Protein AF-A0AAE1ESL0-F1 (afdb_monomer_lite)

Foldseek 3Di:
DVCPPVDPDDDDDLDDPDLVVLVVVLVVVVVVVCVVDPDDDDPLLSSVLCSVCVVVVVPPCPDPVVSVVVSVVSSCCCVVPHDPVVSVVVSVVSND

Radius of gyration: 15.63 Å; chains: 1; bounding box: 29×33×50 Å

Organism: Petrolisthes cinctipes (NCBI:txid88211)

InterPro domains:
  IPR004142 NDRG [PF03096] (1-95)
  IPR004142 NDRG [PTHR11034] (1-94)
  IPR029058 Alpha/Beta hydrolase fold [G3DSA:3.40.50.1820] (1-96)

Secondary structure (DSSP, 8-state):
---GGG-S----SS--S-HHHHHHHHHHHHHHHHHHS-----HHHHHHHHHHHHHHHHHS---HHHHHHHHHHHHHHHHHHS-HHHHHHHHHHHT-

Sequence (96 aa):
MAYPDRCMGLILIHCTSTTAGVMEHFKDKIISWKLSNVGMHPTAEQYLIFHKFGHRLIEQLDSAENKERLIKEYQDRLQSKINPKNLRKYVEAFLK

pLDDT: mean 74.14, std 15.4, range [35.97, 95.56]

Structure (mmCIF, N/CA/C/O backbone):
data_AF-A0AAE1ESL0-F1
#
_entry.id   AF-A0AAE1ESL0-F1
#
loop_
_atom_site.group_PDB
_atom_site.id
_atom_site.type_symbol
_atom_site.label_atom_id
_atom_site.label_alt_id
_atom_site.label_comp_id
_atom_site.label_asym_id
_atom_site.label_entity_id
_atom_site.label_seq_id
_atom_site.pdbx_PDB_ins_code
_atom_site.Cartn_x
_atom_site.Cartn_y
_atom_site.Cartn_z
_atom_site.occupancy
_atom_site.B_iso_or_equiv
_atom_site.auth_seq_id
_atom_site.auth_comp_id
_atom_site.auth_asym_id
_atom_site.auth_atom_id
_atom_site.pdbx_PDB_model_num
ATOM 1 N N . MET A 1 1 ? 13.155 2.715 -14.988 1.00 76.88 1 MET A N 1
ATOM 2 C CA . MET A 1 1 ? 11.987 2.336 -15.815 1.00 76.88 1 MET A CA 1
ATOM 3 C C . MET A 1 1 ? 12.404 1.204 -16.730 1.00 76.88 1 MET A C 1
ATOM 5 O O . MET A 1 1 ? 13.429 1.345 -17.376 1.00 76.88 1 MET A O 1
ATOM 9 N N . ALA A 1 2 ? 11.665 0.095 -16.759 1.00 89.62 2 ALA A N 1
ATOM 10 C CA . ALA A 1 2 ? 12.062 -1.080 -17.540 1.00 89.62 2 ALA A CA 1
ATOM 11 C C . ALA A 1 2 ? 11.734 -0.965 -19.042 1.00 89.62 2 ALA A C 1
ATOM 13 O O . ALA A 1 2 ? 12.439 -1.547 -19.856 1.00 89.62 2 ALA A O 1
ATOM 14 N N . TYR A 1 3 ? 10.690 -0.208 -19.410 1.00 92.25 3 TYR A N 1
ATOM 15 C CA . TYR A 1 3 ? 10.210 -0.090 -20.795 1.00 92.25 3 TYR A CA 1
ATOM 16 C C . TYR A 1 3 ? 9.740 1.343 -21.103 1.00 92.25 3 TYR A C 1
ATOM 18 O O . TYR A 1 3 ? 8.538 1.611 -21.043 1.00 92.25 3 TYR A O 1
ATOM 26 N N . PRO A 1 4 ? 10.662 2.279 -21.383 1.00 90.44 4 PRO A N 1
ATOM 27 C CA . PRO A 1 4 ? 10.323 3.687 -21.612 1.00 90.44 4 PRO A CA 1
ATOM 28 C C . PRO A 1 4 ? 9.404 3.891 -22.827 1.00 90.44 4 PRO A C 1
ATOM 30 O O . PRO A 1 4 ? 8.475 4.687 -22.752 1.00 90.44 4 PRO A O 1
ATOM 33 N N . ASP A 1 5 ? 9.558 3.093 -23.887 1.00 95.56 5 ASP A N 1
ATOM 34 C CA . ASP A 1 5 ? 8.787 3.253 -25.134 1.00 95.56 5 ASP A CA 1
ATOM 35 C C . ASP A 1 5 ? 7.310 2.847 -25.013 1.00 95.56 5 ASP A C 1
ATOM 37 O O . ASP A 1 5 ? 6.513 3.070 -25.921 1.00 95.56 5 ASP A O 1
ATOM 41 N N . ARG A 1 6 ? 6.922 2.224 -23.894 1.00 93.69 6 ARG A N 1
ATOM 42 C CA . ARG A 1 6 ? 5.546 1.763 -23.652 1.00 93.69 6 ARG A CA 1
ATOM 43 C C . ARG A 1 6 ? 4.706 2.755 -22.853 1.00 93.69 6 ARG A C 1
ATOM 45 O O . ARG A 1 6 ? 3.535 2.478 -22.605 1.00 93.69 6 ARG A O 1
ATOM 52 N N . CYS A 1 7 ? 5.281 3.871 -22.405 1.00 92.31 7 CYS A N 1
ATOM 53 C CA . CYS A 1 7 ? 4.594 4.816 -21.533 1.00 92.31 7 CYS A CA 1
ATOM 54 C C . CYS A 1 7 ? 4.799 6.255 -22.018 1.00 92.31 7 CYS A C 1
ATOM 56 O O . CYS A 1 7 ? 5.909 6.770 -21.984 1.00 92.31 7 CYS A O 1
ATOM 58 N N . MET A 1 8 ? 3.717 6.915 -22.445 1.00 94.00 8 MET A N 1
ATOM 59 C CA . MET A 1 8 ? 3.761 8.313 -22.904 1.00 94.00 8 MET A CA 1
ATOM 60 C C . MET A 1 8 ? 3.883 9.323 -21.755 1.00 94.00 8 MET A C 1
ATOM 62 O O . MET A 1 8 ? 4.352 10.439 -21.955 1.00 94.00 8 MET A O 1
ATOM 66 N N . GLY A 1 9 ? 3.437 8.954 -20.554 1.00 91.50 9 GLY A N 1
ATOM 67 C CA . GLY A 1 9 ? 3.444 9.827 -19.388 1.00 91.50 9 GLY A CA 1
ATOM 68 C C . GLY A 1 9 ? 2.858 9.139 -18.161 1.00 91.50 9 GLY A C 1
ATOM 69 O O . GLY A 1 9 ? 2.137 8.148 -18.273 1.00 91.50 9 GLY A O 1
ATOM 70 N N . LEU A 1 10 ? 3.182 9.663 -16.979 1.00 92.12 10 LEU A N 1
ATOM 71 C CA . LEU A 1 10 ? 2.753 9.125 -15.690 1.00 92.12 10 LEU A CA 1
ATOM 72 C C . LEU A 1 10 ? 2.243 10.260 -14.799 1.00 92.12 10 LEU A C 1
ATOM 74 O O . LEU A 1 10 ? 2.939 11.254 -14.607 1.00 92.12 10 LEU A O 1
ATOM 78 N N . ILE A 1 11 ? 1.061 10.082 -14.206 1.00 94.12 11 ILE A N 1
ATOM 79 C CA . ILE A 1 11 ? 0.580 10.925 -13.106 1.00 94.12 11 ILE A CA 1
ATOM 80 C C . ILE A 1 11 ? 0.824 10.151 -11.813 1.00 94.12 11 ILE A C 1
ATOM 82 O O . ILE A 1 11 ? 0.121 9.191 -11.502 1.00 94.12 11 ILE A O 1
ATOM 86 N N . LEU A 1 12 ? 1.863 10.548 -11.083 1.00 89.69 12 LEU A N 1
ATOM 87 C CA . LEU A 1 12 ? 2.307 9.866 -9.873 1.00 89.69 12 LEU A CA 1
ATOM 88 C C . LEU A 1 12 ? 1.727 10.558 -8.638 1.00 89.69 12 LEU A C 1
ATOM 90 O O . LEU A 1 12 ? 2.143 11.655 -8.273 1.00 89.69 12 LEU A O 1
ATOM 94 N N . ILE A 1 13 ? 0.774 9.905 -7.976 1.00 86.75 13 ILE A N 1
ATOM 95 C CA . ILE A 1 13 ? 0.149 10.410 -6.750 1.00 86.75 13 ILE A CA 1
ATOM 96 C C . ILE A 1 13 ? 0.794 9.713 -5.555 1.00 86.75 13 ILE A C 1
ATOM 98 O O . ILE A 1 13 ? 0.730 8.491 -5.449 1.00 86.75 13 ILE A O 1
ATOM 102 N N . HIS A 1 14 ? 1.396 10.490 -4.651 1.00 80.12 14 HIS A N 1
ATOM 103 C CA . HIS A 1 14 ? 2.054 9.981 -3.438 1.00 80.12 14 HIS A CA 1
ATOM 104 C C . HIS A 1 14 ? 3.146 8.928 -3.708 1.00 80.12 14 HIS A C 1
ATOM 106 O O . HIS A 1 14 ? 3.333 8.006 -2.921 1.00 80.12 14 HIS A O 1
ATOM 112 N N . CYS A 1 15 ? 3.872 9.056 -4.823 1.00 82.62 15 CYS A N 1
ATOM 113 C CA . CYS A 1 15 ? 4.999 8.178 -5.119 1.00 82.62 15 CYS A CA 1
ATOM 114 C C . CYS A 1 15 ? 6.179 8.497 -4.199 1.00 82.62 15 CYS A C 1
ATOM 116 O O . CYS A 1 15 ? 6.500 9.664 -3.976 1.00 82.62 15 CYS A O 1
ATOM 118 N N . THR A 1 16 ? 6.854 7.460 -3.712 1.00 75.81 16 THR A N 1
ATOM 119 C CA . THR A 1 16 ? 8.086 7.607 -2.937 1.00 75.81 16 THR A CA 1
ATOM 120 C C . THR A 1 16 ? 9.239 6.959 -3.685 1.00 75.81 16 THR A C 1
ATOM 122 O O . THR A 1 16 ? 9.111 5.840 -4.174 1.00 75.81 16 THR A O 1
ATOM 125 N N . SER A 1 17 ? 10.355 7.675 -3.812 1.00 71.69 17 SER A N 1
ATOM 126 C CA . SER A 1 17 ? 11.567 7.186 -4.480 1.00 71.69 17 SER A CA 1
ATOM 127 C C . SER A 1 17 ? 12.516 6.440 -3.535 1.00 71.69 17 SER A C 1
ATOM 129 O O . SER A 1 17 ? 13.432 5.771 -4.008 1.00 71.69 17 SER A O 1
ATOM 131 N N . THR A 1 18 ? 12.305 6.539 -2.217 1.00 69.12 18 THR A N 1
ATOM 132 C CA . THR A 1 18 ? 13.169 5.960 -1.180 1.00 69.12 18 THR A CA 1
ATOM 133 C C . THR A 1 18 ? 12.362 5.212 -0.112 1.00 69.12 18 THR A C 1
ATOM 135 O O . THR A 1 18 ? 11.603 5.797 0.658 1.00 69.12 18 THR A O 1
ATOM 138 N N . THR A 1 19 ? 12.556 3.894 -0.024 1.00 64.94 19 THR A N 1
ATOM 139 C CA . THR A 1 19 ? 11.861 3.028 0.949 1.00 64.94 19 THR A CA 1
ATOM 140 C C . THR A 1 19 ? 12.395 3.199 2.379 1.00 64.94 19 THR A C 1
ATOM 142 O O . THR A 1 19 ? 11.635 3.131 3.346 1.00 64.94 19 THR A O 1
ATOM 145 N N . ALA A 1 20 ? 13.699 3.474 2.523 1.00 59.97 20 ALA A N 1
ATOM 146 C CA . ALA A 1 20 ? 14.390 3.539 3.814 1.00 59.97 20 ALA A CA 1
ATOM 147 C C . ALA A 1 20 ? 13.840 4.638 4.744 1.00 59.97 20 ALA A C 1
ATOM 149 O O . ALA A 1 20 ? 13.503 4.349 5.891 1.00 59.97 20 ALA A O 1
ATOM 150 N N . GLY A 1 21 ? 13.658 5.863 4.236 1.00 64.62 21 GLY A N 1
ATOM 151 C CA . GLY A 1 21 ? 13.162 6.985 5.044 1.00 64.62 21 GLY A CA 1
ATOM 152 C C . GLY A 1 21 ? 11.719 6.791 5.521 1.00 64.62 21 GLY A C 1
ATOM 153 O O . GLY A 1 21 ? 11.388 7.105 6.660 1.00 64.62 21 GLY A O 1
ATOM 154 N N . VAL A 1 22 ? 10.852 6.196 4.693 1.00 65.88 22 VAL A N 1
ATOM 155 C CA . VAL A 1 22 ? 9.450 5.934 5.072 1.00 65.88 22 VAL A CA 1
ATOM 156 C C . VAL A 1 22 ? 9.359 4.918 6.204 1.00 65.88 22 VAL A C 1
ATOM 158 O O . VAL A 1 22 ? 8.537 5.076 7.104 1.00 65.88 22 VAL A O 1
ATOM 161 N N . MET A 1 23 ? 10.191 3.875 6.170 1.00 66.81 23 MET A N 1
ATOM 162 C CA . MET A 1 23 ? 10.185 2.827 7.189 1.00 66.81 23 MET A CA 1
ATOM 163 C C . MET A 1 23 ? 10.715 3.327 8.537 1.00 66.81 23 MET A C 1
ATOM 165 O O . MET A 1 23 ? 10.189 2.945 9.582 1.00 66.81 23 MET A O 1
ATOM 169 N N . GLU A 1 24 ? 11.727 4.192 8.524 1.00 68.12 24 GLU A N 1
ATOM 170 C CA . GLU A 1 24 ? 12.261 4.839 9.725 1.00 68.12 24 GLU A CA 1
ATOM 171 C C . GLU A 1 24 ? 11.225 5.789 10.346 1.00 68.12 24 GLU A C 1
ATOM 173 O O . GLU A 1 24 ? 10.810 5.586 11.487 1.00 68.12 24 GLU A O 1
ATOM 178 N N . HIS A 1 25 ? 10.654 6.700 9.548 1.00 68.00 25 HIS A N 1
ATOM 179 C CA . HIS A 1 25 ? 9.574 7.590 9.993 1.00 68.00 25 HIS A CA 1
ATOM 180 C C . HIS A 1 25 ? 8.335 6.843 10.500 1.00 68.00 25 HIS A C 1
ATOM 182 O O . HIS A 1 25 ? 7.670 7.291 11.438 1.00 68.00 25 HIS A O 1
ATOM 188 N N . PHE A 1 26 ? 8.008 5.707 9.880 1.00 69.06 26 PHE A N 1
ATOM 189 C CA . PHE A 1 26 ? 6.925 4.841 10.321 1.00 69.06 26 PHE A CA 1
ATOM 190 C C . PHE A 1 26 ? 7.201 4.237 11.695 1.00 69.06 26 PHE A C 1
ATOM 192 O O . PHE A 1 26 ? 6.328 4.296 12.561 1.00 69.06 26 PHE A O 1
ATOM 199 N N . LYS A 1 27 ? 8.395 3.668 11.909 1.00 68.38 27 LYS A N 1
ATOM 200 C CA . LYS A 1 27 ? 8.782 3.084 13.200 1.00 68.38 27 LYS A CA 1
ATOM 201 C C . LYS A 1 27 ? 8.713 4.130 14.306 1.00 68.38 27 LYS A C 1
ATOM 203 O O . LYS A 1 27 ? 8.042 3.881 15.304 1.00 68.38 27 LYS A O 1
ATOM 208 N N . ASP A 1 28 ? 9.296 5.305 14.091 1.00 67.62 28 ASP A N 1
ATOM 209 C CA . ASP A 1 28 ? 9.322 6.377 15.091 1.00 67.62 28 ASP A CA 1
ATOM 210 C C . ASP A 1 28 ? 7.911 6.842 15.471 1.0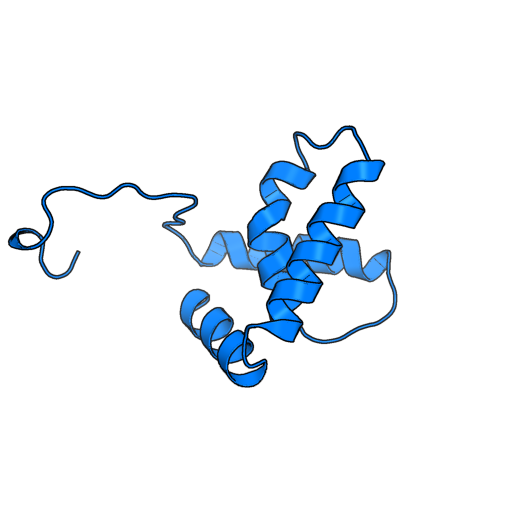0 67.62 28 ASP A C 1
ATOM 212 O O . ASP A 1 28 ? 7.562 6.937 16.652 1.00 67.62 28 ASP A O 1
ATOM 216 N N . LYS A 1 29 ? 7.045 7.073 14.475 1.00 67.19 29 LYS A N 1
ATOM 217 C CA . LYS A 1 29 ? 5.679 7.553 14.725 1.00 67.19 29 LYS A CA 1
ATOM 218 C C . LYS A 1 29 ? 4.750 6.477 15.264 1.00 67.19 29 LYS A C 1
ATOM 220 O O . LYS A 1 29 ? 3.905 6.790 16.098 1.00 67.19 29 LYS A O 1
ATOM 225 N N . ILE A 1 30 ? 4.907 5.219 14.854 1.00 64.75 30 ILE A N 1
ATOM 226 C CA . ILE A 1 30 ? 4.170 4.110 15.468 1.00 64.75 30 ILE A CA 1
ATOM 227 C C . ILE A 1 30 ? 4.587 3.906 16.911 1.00 64.75 30 ILE A C 1
ATOM 229 O O . ILE A 1 30 ? 3.715 3.660 17.733 1.00 64.75 30 ILE A O 1
ATOM 233 N N . ILE A 1 31 ? 5.877 3.982 17.235 1.00 60.97 31 ILE A N 1
ATOM 234 C CA . ILE A 1 31 ? 6.339 3.852 18.620 1.00 60.97 31 ILE A CA 1
ATOM 235 C C . ILE A 1 31 ? 5.726 4.971 19.469 1.00 60.97 31 ILE A C 1
ATOM 237 O O . ILE A 1 31 ? 5.146 4.687 20.514 1.00 60.97 31 ILE A O 1
ATOM 241 N N . SER A 1 32 ? 5.744 6.212 18.971 1.00 60.47 32 SER A N 1
ATOM 242 C CA . SER A 1 32 ? 5.080 7.350 19.617 1.00 60.47 32 SER A CA 1
ATOM 243 C C . SER A 1 32 ? 3.564 7.139 19.793 1.00 60.47 32 SER A C 1
ATOM 245 O O . SER A 1 32 ? 3.033 7.398 20.870 1.00 60.47 32 SER A O 1
ATOM 247 N N . TRP A 1 33 ? 2.870 6.599 18.785 1.00 58.75 33 TRP A N 1
ATOM 248 C CA . TRP A 1 33 ? 1.418 6.363 18.825 1.00 58.75 33 TRP A CA 1
ATOM 249 C C . TRP A 1 33 ? 1.011 5.131 19.655 1.00 58.75 33 TRP A C 1
ATOM 251 O O . TRP A 1 33 ? -0.042 5.112 20.289 1.00 58.75 33 TRP A O 1
ATOM 261 N N . LYS A 1 34 ? 1.854 4.093 19.704 1.00 55.56 34 LYS A N 1
ATOM 262 C CA . LYS A 1 34 ? 1.670 2.913 20.565 1.00 55.56 34 LYS A CA 1
ATOM 263 C C . LYS A 1 34 ? 1.931 3.219 22.034 1.00 55.56 34 LYS A C 1
ATOM 265 O O . LYS A 1 34 ? 1.302 2.593 22.880 1.00 55.56 34 LYS A O 1
ATOM 270 N N . LEU A 1 35 ? 2.814 4.174 22.342 1.00 51.91 35 LEU A N 1
ATOM 271 C CA . LEU A 1 35 ? 2.962 4.680 23.708 1.00 51.91 35 LEU A CA 1
ATOM 272 C C . LEU A 1 35 ? 1.667 5.339 24.212 1.00 51.91 35 LEU A C 1
ATOM 274 O O . LEU A 1 35 ? 1.400 5.282 25.408 1.00 51.91 35 LEU A O 1
ATOM 278 N N . SER A 1 36 ? 0.856 5.931 23.322 1.00 51.44 36 SER A N 1
ATOM 279 C CA . SER A 1 36 ? -0.415 6.561 23.698 1.00 51.44 36 SER A CA 1
ATOM 280 C C . SER A 1 36 ? -1.619 5.608 23.692 1.00 51.44 36 SER A C 1
ATOM 282 O O . SER A 1 36 ? -2.542 5.827 24.467 1.00 51.44 36 SER A O 1
ATOM 284 N N . ASN A 1 37 ? -1.619 4.545 22.874 1.00 40.47 37 ASN A N 1
ATOM 285 C CA . ASN A 1 37 ? -2.705 3.555 22.809 1.00 40.47 37 ASN A CA 1
ATOM 286 C C . ASN A 1 37 ? -2.176 2.120 22.993 1.00 40.47 37 ASN A C 1
ATOM 288 O O . ASN A 1 37 ? -1.645 1.502 22.065 1.00 40.47 37 ASN A O 1
ATOM 292 N N . VAL A 1 38 ? -2.374 1.560 24.189 1.00 35.97 38 VAL A N 1
ATOM 293 C CA . VAL A 1 38 ? -2.068 0.158 24.508 1.00 35.97 38 VAL A CA 1
ATOM 294 C C . VAL A 1 38 ? -3.114 -0.762 23.866 1.00 35.97 38 VAL A C 1
ATOM 296 O O . VAL A 1 38 ? -4.254 -0.821 24.315 1.00 35.97 38 VAL A O 1
ATOM 299 N N . GLY A 1 39 ? -2.703 -1.516 22.842 1.00 41.75 39 GLY A N 1
ATOM 300 C CA . GLY A 1 39 ? -3.427 -2.690 22.335 1.00 41.75 39 GLY A CA 1
ATOM 301 C C . GLY A 1 39 ? -3.839 -2.621 20.861 1.00 41.75 39 GLY A C 1
ATOM 302 O O . GLY A 1 39 ? -4.765 -1.904 20.517 1.00 41.75 39 GLY A O 1
ATOM 303 N N . MET A 1 40 ? -3.157 -3.401 20.005 1.00 36.53 40 MET A N 1
ATOM 304 C CA . MET A 1 40 ? -3.679 -4.161 18.841 1.00 36.53 40 MET A CA 1
ATOM 305 C C . MET A 1 40 ? -2.590 -4.424 17.775 1.00 36.53 40 MET A C 1
ATOM 307 O O . MET A 1 40 ? -1.847 -3.534 17.358 1.00 36.53 40 MET A O 1
ATOM 311 N N . HIS A 1 41 ? -2.533 -5.677 17.313 1.00 43.38 41 HIS A N 1
ATOM 312 C CA . HIS A 1 41 ? -1.989 -6.131 16.016 1.00 43.38 41 HIS A CA 1
ATOM 313 C C . HIS A 1 41 ? -3.026 -5.791 14.903 1.00 43.38 41 HIS A C 1
ATOM 315 O O . HIS A 1 41 ? -4.194 -5.692 15.278 1.00 43.38 41 HIS A O 1
ATOM 321 N N . PRO A 1 42 ? -2.727 -5.646 13.581 1.00 58.44 42 PRO A N 1
ATOM 322 C CA . PRO A 1 42 ? -1.531 -5.999 12.810 1.00 58.44 42 PRO A CA 1
ATOM 323 C C . PRO A 1 42 ? -0.795 -4.799 12.168 1.00 58.44 42 PRO A C 1
ATOM 325 O O . PRO A 1 42 ? -1.382 -3.820 11.712 1.00 58.44 42 PRO A O 1
ATOM 328 N N . THR A 1 43 ? 0.528 -4.916 12.062 1.00 71.25 43 THR A N 1
ATOM 329 C CA . THR A 1 43 ? 1.459 -3.876 11.578 1.00 71.25 43 THR A CA 1
ATOM 330 C C . THR A 1 43 ? 1.158 -3.326 10.177 1.00 71.25 43 THR A C 1
ATOM 332 O O . THR A 1 43 ? 1.447 -2.162 9.917 1.00 71.25 43 THR A O 1
ATOM 335 N N . ALA A 1 44 ? 0.558 -4.122 9.284 1.00 78.19 44 ALA A N 1
ATOM 336 C CA . ALA A 1 44 ? 0.279 -3.727 7.899 1.00 78.19 44 ALA A CA 1
ATOM 337 C C . ALA A 1 44 ? -0.866 -2.703 7.768 1.00 78.19 44 ALA A C 1
ATOM 339 O O . ALA A 1 44 ? -0.758 -1.752 6.999 1.00 78.19 44 ALA A O 1
ATOM 340 N N . GLU A 1 45 ? -1.951 -2.854 8.533 1.00 80.69 45 GLU A N 1
ATOM 341 C CA . GLU A 1 45 ? -3.056 -1.882 8.524 1.00 80.69 45 GLU A CA 1
ATOM 342 C C . GLU A 1 45 ? -2.607 -0.548 9.120 1.00 80.69 45 GLU A C 1
ATOM 344 O O . GLU A 1 45 ? -2.835 0.507 8.528 1.00 80.69 45 GLU A O 1
ATOM 349 N N . GLN A 1 46 ? -1.889 -0.600 10.246 1.00 77.62 46 GLN A N 1
ATOM 350 C CA . GLN A 1 46 ? -1.302 0.585 10.873 1.00 77.62 46 GLN A CA 1
ATOM 351 C C . GLN A 1 46 ? -0.329 1.293 9.920 1.00 77.62 46 GLN A C 1
ATOM 353 O O . GLN A 1 46 ? -0.365 2.519 9.813 1.00 77.62 46 GLN A O 1
ATOM 358 N N . TYR A 1 47 ? 0.473 0.529 9.169 1.00 80.56 47 TYR A N 1
ATOM 359 C CA . TYR A 1 47 ? 1.314 1.059 8.097 1.00 80.56 47 TYR A CA 1
ATOM 360 C C . TYR A 1 47 ? 0.523 1.803 7.039 1.00 80.56 47 TYR A C 1
ATOM 362 O O . TYR A 1 47 ? 0.860 2.934 6.715 1.00 80.56 47 TYR A O 1
ATOM 370 N N . LEU A 1 48 ? -0.556 1.225 6.526 1.00 85.12 48 LEU A N 1
ATOM 371 C CA . LEU A 1 48 ? -1.329 1.856 5.460 1.00 85.12 48 LEU A CA 1
ATOM 372 C C . LEU A 1 48 ? -2.093 3.096 5.925 1.00 85.12 48 LEU A C 1
ATOM 374 O O . LEU A 1 48 ? -2.233 4.042 5.151 1.00 85.12 48 LEU A O 1
ATOM 378 N N . ILE A 1 49 ? -2.579 3.111 7.168 1.00 83.31 49 ILE A N 1
ATOM 379 C CA . ILE A 1 49 ? -3.183 4.302 7.781 1.00 83.31 49 ILE A CA 1
ATOM 380 C C . ILE A 1 49 ? -2.122 5.399 7.891 1.00 83.31 49 ILE A C 1
ATOM 382 O O . ILE A 1 49 ? -2.341 6.521 7.434 1.00 83.31 49 ILE A O 1
ATOM 386 N N . PHE A 1 50 ? -0.949 5.062 8.427 1.00 78.50 50 PHE A N 1
ATOM 387 C CA . PHE A 1 50 ? 0.161 5.998 8.538 1.00 78.50 50 PHE A CA 1
ATOM 388 C C . PHE A 1 50 ? 0.636 6.504 7.170 1.00 78.50 50 PHE A C 1
ATOM 390 O O . PHE A 1 50 ? 0.792 7.700 6.977 1.00 78.50 50 PHE A O 1
ATOM 397 N N . HIS A 1 51 ? 0.804 5.629 6.188 1.00 82.31 51 HIS A N 1
ATOM 398 C CA . HIS A 1 51 ? 1.241 5.996 4.846 1.00 82.31 51 HIS A CA 1
ATOM 399 C C . HIS A 1 51 ? 0.230 6.917 4.146 1.00 82.31 51 HIS A C 1
ATOM 401 O O . HIS A 1 51 ? 0.607 7.880 3.484 1.00 82.31 51 HIS A O 1
ATOM 407 N N . LYS A 1 52 ? -1.075 6.653 4.299 1.00 83.12 52 LYS A N 1
ATOM 408 C CA . LYS A 1 52 ? -2.130 7.435 3.638 1.00 83.12 52 LYS A CA 1
ATOM 409 C C . LYS A 1 52 ? -2.386 8.786 4.296 1.00 83.12 52 LYS A C 1
ATOM 411 O O . LYS A 1 52 ? -2.687 9.753 3.599 1.00 83.12 52 LYS A O 1
ATOM 416 N N . PHE A 1 53 ? -2.329 8.842 5.624 1.00 78.62 53 PHE A N 1
ATOM 417 C CA . PHE A 1 53 ? -2.722 10.031 6.378 1.00 78.62 53 PHE A CA 1
ATOM 418 C C . PHE A 1 53 ? -1.545 10.734 7.042 1.00 78.62 53 PHE A C 1
ATOM 420 O O . PHE A 1 53 ? -1.581 11.950 7.164 1.00 78.62 53 PHE A O 1
ATOM 427 N N . GLY A 1 54 ? -0.502 10.010 7.442 1.00 67.94 54 GLY A N 1
ATOM 428 C CA . GLY A 1 54 ? 0.564 10.450 8.342 1.00 67.94 54 GLY A CA 1
ATOM 429 C C . GLY A 1 54 ? 1.231 11.764 7.959 1.00 67.94 54 GLY A C 1
ATOM 430 O O . GLY A 1 54 ? 1.441 12.573 8.847 1.00 67.94 54 GLY A O 1
ATOM 431 N N . HIS A 1 55 ? 1.472 12.041 6.676 1.00 60.59 55 HIS A N 1
ATOM 432 C CA . HIS A 1 55 ? 2.057 13.325 6.258 1.00 60.59 55 HIS A CA 1
ATOM 433 C C . HIS A 1 55 ? 1.074 14.506 6.378 1.00 60.59 55 HIS A C 1
ATOM 435 O O . HIS A 1 55 ? 1.460 15.601 6.761 1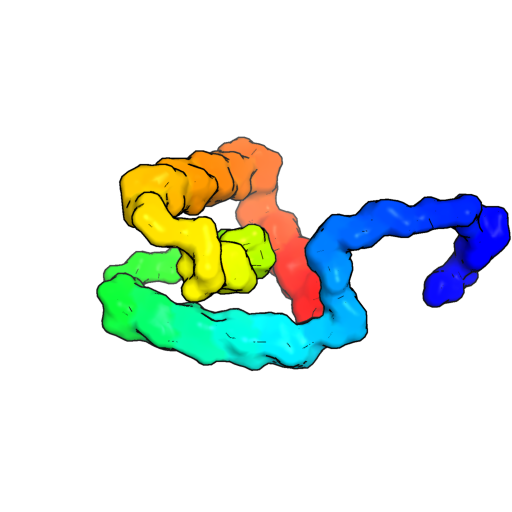.00 60.59 55 HIS A O 1
ATOM 441 N N . ARG A 1 56 ? -0.221 14.280 6.111 1.00 56.00 56 ARG A N 1
ATOM 442 C CA . ARG A 1 56 ? -1.279 15.309 6.189 1.00 56.00 56 ARG A CA 1
ATOM 443 C C . ARG A 1 56 ? -1.876 15.461 7.592 1.00 56.00 56 ARG A C 1
ATOM 445 O O . ARG A 1 56 ? -2.412 16.511 7.924 1.00 56.00 56 ARG A O 1
ATOM 452 N N . LEU A 1 57 ? -1.771 14.419 8.417 1.00 52.91 57 LEU A N 1
ATOM 453 C CA . LEU A 1 57 ? -2.249 14.370 9.800 1.00 52.91 57 LEU A CA 1
ATOM 454 C C . LEU A 1 57 ? -1.422 15.244 10.746 1.00 52.91 57 LEU A C 1
ATOM 456 O O . LEU A 1 57 ? -1.928 15.623 11.796 1.00 52.91 57 LEU A O 1
ATOM 460 N N . ILE A 1 58 ? -0.155 15.488 10.398 1.00 51.25 58 ILE A N 1
ATOM 461 C CA . ILE A 1 58 ? 0.790 16.287 11.188 1.00 51.25 58 ILE A CA 1
ATOM 462 C C . ILE A 1 58 ? 0.663 17.775 10.849 1.00 51.25 58 ILE A C 1
ATOM 464 O O . ILE A 1 58 ? 0.868 18.602 11.726 1.00 51.25 58 ILE A O 1
ATOM 468 N N . GLU A 1 59 ? 0.324 18.109 9.600 1.00 51.66 59 GLU A N 1
ATOM 469 C CA . GLU A 1 59 ? 0.400 19.490 9.108 1.00 51.66 59 GLU A CA 1
ATOM 470 C C . GLU A 1 59 ? -0.963 20.176 8.909 1.00 51.66 59 GLU A C 1
ATOM 472 O O . GLU A 1 59 ? -1.003 21.400 8.962 1.00 51.66 59 GLU A O 1
ATOM 477 N N . GLN A 1 60 ? -2.071 19.461 8.636 1.00 51.56 60 GLN A N 1
ATOM 478 C CA . GLN A 1 60 ? -3.285 20.111 8.089 1.00 51.56 60 GLN A CA 1
ATOM 479 C C . GLN A 1 60 ? -4.643 19.506 8.504 1.00 51.56 60 GLN A C 1
ATOM 481 O O . GLN A 1 60 ? -5.616 19.591 7.756 1.00 51.56 60 GLN A O 1
ATOM 486 N N . LEU A 1 61 ? -4.768 18.905 9.688 1.00 50.41 61 LEU A N 1
ATOM 487 C CA . LEU A 1 61 ? -6.072 18.437 10.189 1.00 50.41 61 LEU A CA 1
ATOM 488 C C . LEU A 1 61 ? -6.422 19.077 11.539 1.00 50.41 61 LEU A C 1
ATOM 490 O O . LEU A 1 61 ? -6.622 18.380 12.528 1.00 50.41 61 LEU A O 1
ATOM 494 N N . ASP A 1 62 ? -6.572 20.404 11.543 1.00 47.22 62 ASP A N 1
ATOM 495 C CA . ASP A 1 62 ? -7.077 21.227 12.663 1.00 47.22 62 ASP A CA 1
ATOM 496 C C . ASP A 1 62 ? -8.586 21.047 12.957 1.00 47.22 62 ASP A C 1
ATOM 498 O O . ASP A 1 62 ? -9.216 21.853 13.634 1.00 47.22 62 ASP A O 1
ATOM 502 N N . SER A 1 63 ? -9.206 19.964 12.482 1.00 55.41 63 SER A N 1
ATOM 503 C CA . SER A 1 63 ? -10.573 19.583 12.863 1.00 55.41 63 SER A CA 1
ATOM 504 C C . SER A 1 63 ? -10.600 18.118 13.294 1.00 55.41 63 SER A C 1
ATOM 506 O O . SER A 1 63 ? -10.799 17.199 12.497 1.00 55.41 63 SER A O 1
ATOM 508 N N . ALA A 1 64 ? -10.358 17.907 14.590 1.00 57.16 64 ALA A N 1
ATOM 509 C CA . ALA A 1 64 ? -10.252 16.596 15.232 1.00 57.16 64 ALA A CA 1
ATOM 510 C C . ALA A 1 64 ? -11.449 15.661 14.954 1.00 57.16 64 ALA A C 1
ATOM 512 O O . ALA A 1 64 ? -11.275 14.447 14.891 1.00 57.16 64 ALA A O 1
ATOM 513 N N . GLU A 1 65 ? -12.638 16.210 14.697 1.00 60.38 65 GLU A N 1
ATOM 514 C CA . GLU A 1 65 ? -13.880 15.448 14.511 1.00 60.38 65 GLU A CA 1
ATOM 515 C C . GLU A 1 65 ? -13.950 14.687 13.167 1.00 60.38 65 GLU A C 1
ATOM 517 O O . GLU A 1 65 ? -14.438 13.559 13.098 1.00 60.38 65 GLU A O 1
ATOM 522 N N . ASN A 1 66 ? -13.378 15.233 12.087 1.00 68.00 66 ASN A N 1
ATOM 523 C CA . ASN A 1 66 ? -13.374 14.562 10.776 1.00 68.00 66 ASN A CA 1
ATOM 524 C C . ASN A 1 66 ? -12.296 13.476 10.664 1.00 68.00 66 ASN A C 1
ATOM 526 O O . ASN A 1 66 ? -12.410 12.543 9.864 1.00 68.00 66 ASN A O 1
ATOM 530 N N . LYS A 1 67 ? -11.237 13.591 11.466 1.00 71.69 67 LYS A N 1
ATOM 531 C CA . LYS A 1 67 ? -10.066 12.716 11.419 1.00 71.69 67 LYS A CA 1
ATOM 532 C C . LYS A 1 67 ? -10.407 11.276 11.785 1.00 71.69 67 LYS A C 1
ATOM 534 O O . LYS A 1 67 ? -10.061 10.359 11.040 1.00 71.69 67 LYS A O 1
ATOM 539 N N . GLU A 1 68 ? -11.085 11.072 12.909 1.00 76.19 68 GLU A N 1
ATOM 540 C CA . GLU A 1 68 ? -11.435 9.729 13.378 1.00 76.19 68 GLU A CA 1
ATOM 541 C C . GLU A 1 68 ? -12.388 9.034 12.410 1.00 76.19 68 GLU A C 1
ATOM 543 O O . GLU A 1 68 ? -12.188 7.863 12.085 1.00 76.19 68 GLU A O 1
ATOM 548 N N . ARG A 1 69 ? -13.355 9.779 11.855 1.00 83.19 69 ARG A N 1
ATOM 549 C CA . ARG A 1 69 ? -14.282 9.255 10.847 1.00 83.19 69 ARG A CA 1
ATOM 550 C C . ARG A 1 69 ? -13.550 8.755 9.603 1.00 83.19 69 ARG A C 1
ATOM 552 O O . ARG A 1 69 ? -13.808 7.644 9.154 1.00 83.19 69 ARG A O 1
ATOM 559 N N . LEU A 1 70 ? -12.615 9.544 9.070 1.00 82.44 70 LEU A N 1
ATOM 560 C CA . LEU A 1 70 ? -11.851 9.187 7.869 1.00 82.44 70 LEU A CA 1
ATOM 561 C C . LEU A 1 70 ? -10.905 8.001 8.094 1.00 82.44 70 LEU A C 1
ATOM 563 O O . LEU A 1 70 ? -10.728 7.173 7.196 1.00 82.44 70 LEU A O 1
ATOM 567 N N . ILE A 1 71 ? -10.283 7.916 9.274 1.00 83.06 71 ILE A N 1
ATOM 568 C CA . ILE A 1 71 ? -9.427 6.781 9.642 1.00 83.06 71 ILE A CA 1
ATOM 569 C C . ILE A 1 71 ? -10.271 5.515 9.767 1.00 83.06 71 ILE A C 1
ATOM 571 O O . ILE A 1 71 ? -9.903 4.491 9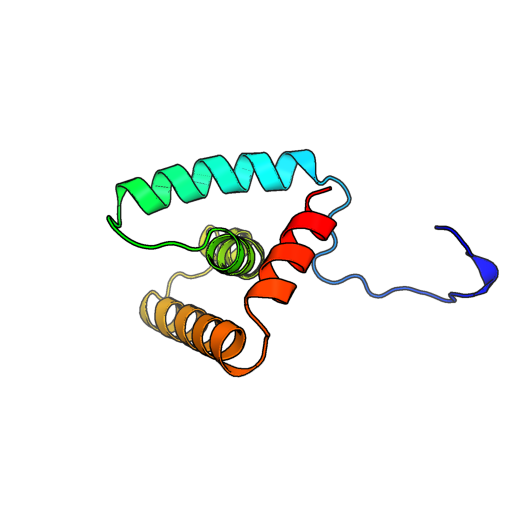.188 1.00 83.06 71 ILE A O 1
ATOM 575 N N . LYS A 1 72 ? -11.413 5.600 10.455 1.00 85.69 72 LYS A N 1
ATOM 576 C CA . LYS A 1 72 ? -12.325 4.474 10.654 1.00 85.69 72 LYS A CA 1
ATOM 577 C C . LYS A 1 72 ? -12.899 3.970 9.333 1.00 85.69 72 LYS A C 1
ATOM 579 O O . LYS A 1 72 ? -12.794 2.787 9.045 1.00 85.69 72 LYS A O 1
ATOM 584 N N . GLU A 1 73 ? -13.380 4.864 8.470 1.00 89.00 73 GLU A N 1
ATOM 585 C CA . GLU A 1 73 ? -13.876 4.494 7.138 1.00 89.00 73 GLU A CA 1
ATOM 586 C C . GLU A 1 73 ? -12.789 3.796 6.301 1.00 89.00 73 GLU A C 1
ATOM 588 O O . GLU A 1 73 ? -13.047 2.833 5.574 1.00 89.00 73 GLU A O 1
ATOM 593 N N . TYR A 1 74 ? -11.539 4.251 6.417 1.00 88.56 74 TYR A N 1
ATOM 594 C CA . TYR A 1 74 ? -10.422 3.608 5.739 1.00 88.56 74 TYR A CA 1
ATOM 595 C C . TYR A 1 74 ? -10.091 2.230 6.328 1.00 88.56 74 TYR A C 1
ATOM 597 O O . TYR A 1 74 ? -9.860 1.302 5.553 1.00 88.56 74 TYR A O 1
ATOM 605 N N . GLN A 1 75 ? -10.108 2.075 7.655 1.00 87.19 75 GLN A N 1
ATOM 606 C CA . GLN A 1 75 ? -9.953 0.781 8.332 1.00 87.19 75 GLN A CA 1
ATOM 607 C C . GLN A 1 75 ? -11.048 -0.205 7.928 1.00 87.19 75 GLN A C 1
ATOM 609 O O . GLN A 1 75 ? -10.730 -1.306 7.478 1.00 87.19 75 GLN A O 1
ATOM 614 N N . ASP A 1 76 ? -12.310 0.215 7.984 1.00 90.12 76 ASP A N 1
ATO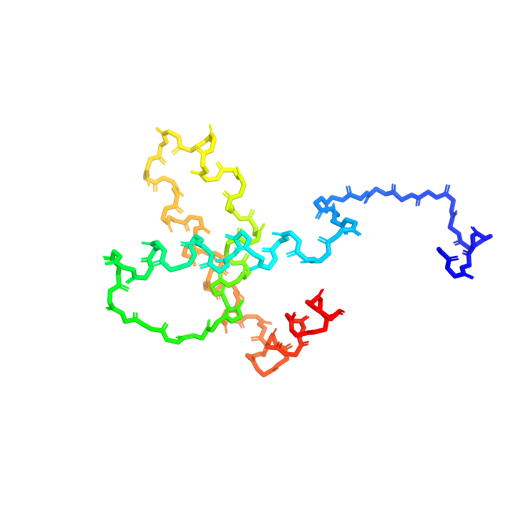M 615 C CA . ASP A 1 76 ? -13.461 -0.604 7.602 1.00 90.12 76 ASP A CA 1
ATOM 616 C C . ASP A 1 76 ? -13.325 -1.077 6.150 1.00 90.12 76 ASP A C 1
ATOM 618 O O . ASP A 1 76 ? -13.597 -2.233 5.819 1.00 90.12 76 ASP A O 1
ATOM 622 N N . ARG A 1 77 ? -12.822 -0.214 5.258 1.00 89.75 77 ARG A N 1
ATOM 623 C CA . ARG A 1 77 ? -12.559 -0.575 3.861 1.00 89.75 77 ARG A CA 1
ATOM 624 C C . ARG A 1 77 ? -11.417 -1.579 3.708 1.00 89.75 77 ARG A C 1
ATOM 626 O O . ARG A 1 77 ? -11.524 -2.472 2.868 1.00 89.75 77 ARG A O 1
ATOM 633 N N . LEU A 1 78 ? -10.332 -1.432 4.472 1.00 87.44 78 LEU A N 1
ATOM 634 C CA . LEU A 1 78 ? -9.218 -2.386 4.459 1.00 87.44 78 LEU A CA 1
ATOM 635 C C . LEU A 1 78 ? -9.681 -3.770 4.928 1.00 87.44 78 LEU A C 1
ATOM 637 O O . LEU A 1 78 ? -9.353 -4.760 4.280 1.00 87.44 78 LEU A O 1
ATOM 641 N N . GLN A 1 79 ? -10.490 -3.823 5.987 1.00 86.25 79 GLN A N 1
ATOM 642 C CA . GLN A 1 79 ? -10.966 -5.072 6.585 1.00 86.25 79 GLN A CA 1
ATOM 643 C C . GLN A 1 79 ? -12.075 -5.749 5.767 1.00 86.25 79 GLN A C 1
ATOM 645 O O . GLN A 1 79 ? -12.109 -6.974 5.678 1.00 86.25 79 GLN A O 1
ATOM 650 N N . SER A 1 80 ? -12.965 -4.975 5.134 1.00 89.94 80 SER A N 1
ATOM 651 C CA . SER A 1 80 ? -14.100 -5.523 4.371 1.00 89.94 80 SER A CA 1
ATOM 652 C C . SER A 1 80 ? -13.769 -5.897 2.927 1.00 89.94 80 SER A C 1
ATOM 654 O O . SER A 1 80 ? -14.371 -6.824 2.387 1.00 89.94 80 SER A O 1
ATOM 656 N N . LYS A 1 81 ? -12.843 -5.181 2.271 1.00 91.56 81 LYS A N 1
ATOM 657 C CA . LYS A 1 81 ? -12.596 -5.338 0.824 1.00 91.56 81 LYS A CA 1
ATOM 658 C C . LYS A 1 81 ? -11.295 -6.045 0.473 1.00 91.56 81 LYS A C 1
ATOM 660 O O . LYS A 1 81 ? -11.122 -6.419 -0.686 1.00 91.56 81 LYS A O 1
ATOM 665 N N . ILE A 1 82 ? -10.366 -6.203 1.416 1.00 89.19 82 ILE A N 1
ATOM 666 C CA . ILE A 1 82 ? -9.035 -6.739 1.126 1.00 89.19 82 ILE A CA 1
ATOM 667 C C . ILE A 1 82 ? -8.758 -7.956 1.998 1.00 89.19 82 ILE A C 1
ATOM 669 O O . ILE A 1 82 ? -8.982 -7.955 3.202 1.00 89.19 82 ILE A O 1
ATOM 673 N N . ASN A 1 83 ? -8.218 -9.009 1.383 1.00 90.38 83 ASN A N 1
ATOM 674 C CA . ASN A 1 83 ? -7.774 -10.183 2.119 1.00 90.38 83 ASN A CA 1
ATOM 675 C C . ASN A 1 83 ? -6.599 -9.816 3.059 1.00 90.38 83 ASN A C 1
ATOM 677 O O . ASN A 1 83 ? -5.550 -9.397 2.556 1.00 90.38 83 ASN A O 1
ATOM 681 N N . PRO A 1 84 ? -6.699 -10.050 4.382 1.00 85.62 84 PRO A N 1
ATOM 682 C CA . PRO A 1 84 ? -5.662 -9.653 5.340 1.00 85.62 84 PRO A CA 1
ATOM 683 C C . PRO A 1 84 ? -4.285 -10.290 5.091 1.00 85.62 84 PRO A C 1
ATOM 685 O O . PRO A 1 84 ? -3.249 -9.658 5.305 1.00 85.62 84 PRO A O 1
ATOM 688 N N . LYS A 1 85 ? -4.242 -11.536 4.593 1.00 87.06 85 LYS A N 1
ATOM 689 C CA . LYS A 1 85 ? -2.976 -12.219 4.269 1.00 87.06 85 LYS A CA 1
ATOM 690 C C . LYS A 1 85 ? -2.289 -11.563 3.072 1.00 87.06 85 LYS A C 1
ATOM 692 O O . LYS A 1 85 ? -1.069 -11.401 3.084 1.00 87.06 85 LYS A O 1
ATOM 697 N N . ASN A 1 86 ? -3.061 -11.167 2.061 1.00 90.06 86 ASN A N 1
ATOM 698 C CA . ASN A 1 86 ? -2.529 -10.467 0.890 1.00 90.06 86 ASN A CA 1
ATOM 699 C C . ASN A 1 86 ? -2.145 -9.026 1.225 1.00 90.06 86 ASN A C 1
ATOM 701 O O . ASN A 1 86 ? -1.135 -8.548 0.722 1.00 90.06 86 ASN A O 1
ATOM 705 N N . LEU A 1 87 ? -2.889 -8.367 2.117 1.00 86.88 87 LEU A N 1
ATOM 706 C CA . LEU A 1 87 ? -2.564 -7.030 2.606 1.00 86.88 87 LEU A CA 1
ATOM 707 C C . LEU A 1 87 ? -1.177 -6.997 3.255 1.00 86.88 87 LEU A C 1
ATOM 709 O O . LEU A 1 87 ? -0.371 -6.119 2.955 1.00 86.88 87 LEU A O 1
ATOM 713 N N . ARG A 1 88 ? -0.868 -7.999 4.087 1.00 84.62 88 ARG A N 1
ATOM 714 C CA . ARG A 1 88 ? 0.461 -8.133 4.691 1.00 84.62 88 ARG A CA 1
ATOM 715 C C . ARG A 1 88 ? 1.553 -8.304 3.633 1.00 84.62 88 ARG A C 1
ATOM 717 O O . ARG A 1 88 ? 2.531 -7.567 3.660 1.00 84.62 88 ARG A O 1
ATOM 724 N N . LYS A 1 89 ? 1.357 -9.216 2.675 1.00 87.50 89 LYS A N 1
ATOM 725 C CA . LYS A 1 89 ? 2.313 -9.443 1.576 1.00 87.50 89 LYS A CA 1
ATOM 726 C C . LYS A 1 89 ? 2.513 -8.204 0.700 1.00 87.50 89 LYS A C 1
ATOM 728 O O . LYS A 1 89 ? 3.620 -7.966 0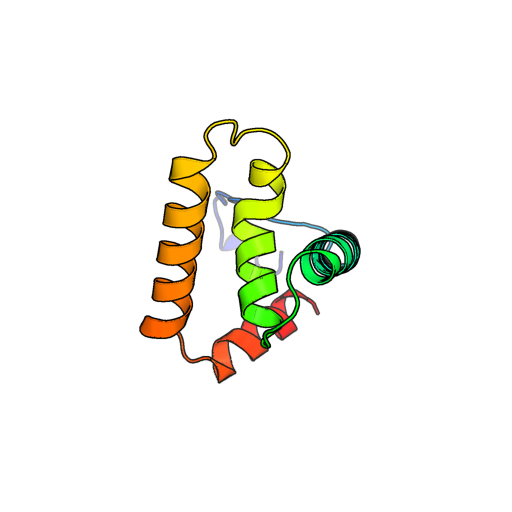.237 1.00 87.50 89 LYS A O 1
ATOM 733 N N . TYR A 1 90 ? 1.459 -7.421 0.474 1.00 89.06 90 TYR A N 1
ATOM 734 C CA . TYR A 1 90 ? 1.530 -6.169 -0.277 1.00 89.06 90 TYR A CA 1
ATOM 735 C C . TYR A 1 90 ? 2.427 -5.148 0.429 1.00 89.06 90 TYR A C 1
ATOM 737 O O . TYR A 1 90 ? 3.324 -4.587 -0.194 1.00 89.06 90 TYR A O 1
ATOM 745 N N . VAL A 1 91 ? 2.227 -4.952 1.736 1.00 85.56 91 VAL A N 1
ATOM 746 C CA . VAL A 1 91 ? 3.069 -4.050 2.535 1.00 85.56 91 VAL A CA 1
ATOM 747 C C . VAL A 1 91 ? 4.516 -4.549 2.584 1.00 85.56 91 VAL A C 1
ATOM 749 O O . VAL A 1 91 ? 5.431 -3.759 2.390 1.00 85.56 91 VAL A O 1
ATOM 752 N N . GLU A 1 92 ? 4.736 -5.854 2.766 1.00 84.00 92 GLU A N 1
ATOM 753 C CA . GLU A 1 92 ? 6.076 -6.460 2.719 1.00 84.00 92 GLU A CA 1
ATOM 754 C C . GLU A 1 92 ? 6.769 -6.240 1.365 1.00 84.00 92 GLU A C 1
ATOM 756 O O . GLU A 1 92 ? 7.952 -5.919 1.335 1.00 84.00 92 GLU A O 1
ATOM 761 N N . ALA A 1 93 ? 6.047 -6.380 0.248 1.00 86.44 93 ALA A N 1
ATOM 762 C CA . ALA A 1 93 ? 6.595 -6.167 -1.091 1.00 86.44 93 ALA A CA 1
ATOM 763 C C . ALA A 1 93 ? 6.906 -4.691 -1.379 1.00 86.44 93 ALA A C 1
ATOM 765 O O . ALA A 1 93 ? 7.871 -4.408 -2.078 1.00 86.44 93 ALA A O 1
ATOM 766 N N . PHE A 1 94 ? 6.105 -3.766 -0.845 1.00 84.56 94 PHE A N 1
ATOM 767 C CA . PHE A 1 94 ? 6.337 -2.327 -0.975 1.00 84.56 94 PHE A CA 1
ATOM 768 C C . PHE A 1 94 ? 7.533 -1.843 -0.142 1.00 84.56 94 PHE A C 1
ATOM 770 O O .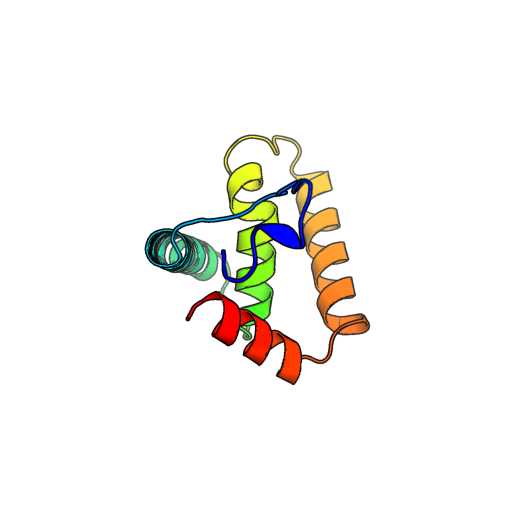 PHE A 1 94 ? 8.226 -0.912 -0.534 1.00 84.56 94 PHE A O 1
ATOM 777 N N . LEU A 1 95 ? 7.766 -2.473 1.012 1.00 76.75 95 LEU A N 1
ATOM 778 C CA . LEU A 1 95 ? 8.861 -2.141 1.928 1.00 76.75 95 LEU A CA 1
ATOM 779 C C . LEU A 1 95 ? 10.191 -2.831 1.592 1.00 76.75 95 LEU A C 1
ATOM 781 O O . LEU A 1 95 ? 11.173 -2.620 2.307 1.00 76.75 95 LEU A O 1
ATOM 785 N N . LYS A 1 96 ? 10.212 -3.670 0.557 1.00 68.50 96 LYS A N 1
ATOM 786 C CA . LYS A 1 96 ? 11.404 -4.370 0.080 1.00 68.50 96 LYS A CA 1
ATOM 787 C C . LYS A 1 96 ? 12.249 -3.471 -0.818 1.00 68.50 96 LYS A C 1
ATOM 789 O O . LYS A 1 96 ? 13.487 -3.617 -0.742 1.00 68.50 96 LYS A O 1
#